Protein AF-A0A379TD01-F1 (afdb_monomer)

Foldseek 3Di:
DCVQQVKAFDDDDPQKTKIKGWQDPSQDDPVQWGDPVSVQVNVVVRVLVSVVVPDDDPDHDDDDDDDDDDPDIDRGDMDMDMD

Structure (mmCIF, N/CA/C/O backbone):
data_AF-A0A379TD01-F1
#
_entry.id   AF-A0A379TD01-F1
#
loop_
_atom_site.group_PDB
_atom_site.id
_atom_site.type_symbol
_atom_site.label_atom_id
_atom_site.label_alt_id
_atom_site.label_comp_id
_atom_site.label_asym_id
_atom_site.label_entity_id
_atom_site.label_seq_id
_atom_site.pdbx_PDB_ins_code
_atom_site.Cartn_x
_atom_site.Cartn_y
_atom_site.Cartn_z
_atom_site.occupancy
_atom_site.B_iso_or_equiv
_atom_site.auth_seq_id
_atom_site.auth_comp_id
_atom_site.auth_asym_id
_atom_site.auth_atom_id
_atom_site.pdbx_PDB_model_num
ATOM 1 N N . MET A 1 1 ? -2.670 10.613 -3.457 1.00 87.81 1 MET A N 1
ATOM 2 C CA . MET A 1 1 ? -1.756 9.499 -3.801 1.00 87.81 1 MET A CA 1
ATOM 3 C C . MET A 1 1 ? -2.508 8.294 -4.358 1.00 87.81 1 MET A C 1
ATOM 5 O O . MET A 1 1 ? -2.197 7.899 -5.469 1.00 87.81 1 MET A O 1
ATOM 9 N N . VAL A 1 2 ? -3.538 7.790 -3.663 1.00 97.00 2 VAL A N 1
ATOM 10 C CA . VAL A 1 2 ? -4.399 6.661 -4.091 1.00 97.00 2 VAL A CA 1
ATOM 11 C C . VAL A 1 2 ? -4.828 6.731 -5.564 1.00 97.00 2 VAL A C 1
ATOM 13 O O . VAL A 1 2 ? -4.444 5.868 -6.347 1.00 97.00 2 VAL A O 1
ATOM 16 N N . GLY A 1 3 ? -5.522 7.799 -5.977 1.00 98.00 3 GLY A N 1
ATOM 17 C CA . GLY A 1 3 ? -5.975 7.937 -7.369 1.00 98.00 3 GLY A CA 1
ATOM 18 C C . GLY A 1 3 ? -4.844 8.078 -8.397 1.00 98.00 3 GLY A C 1
ATOM 19 O O . GLY A 1 3 ? -4.979 7.616 -9.523 1.00 98.00 3 GLY A O 1
ATOM 20 N N . LEU A 1 4 ? -3.700 8.659 -8.012 1.00 98.50 4 LEU A N 1
ATOM 21 C CA . LEU A 1 4 ? -2.549 8.827 -8.909 1.00 98.50 4 LEU A CA 1
ATOM 22 C C . LEU A 1 4 ? -1.908 7.477 -9.265 1.00 98.50 4 LEU A C 1
ATOM 24 O O . LEU A 1 4 ? -1.487 7.273 -10.402 1.00 98.50 4 LEU A O 1
ATOM 28 N N . LEU A 1 5 ? -1.846 6.563 -8.295 1.00 98.62 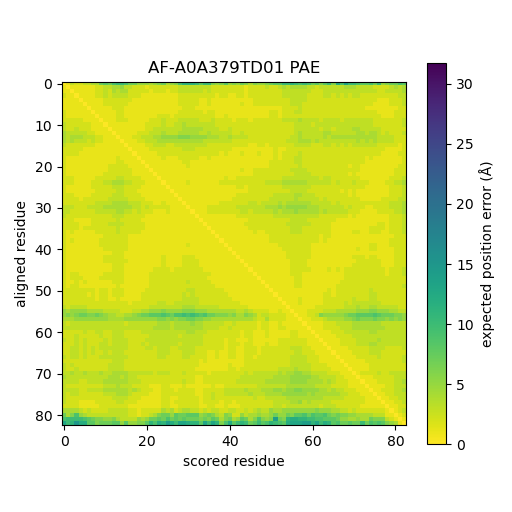5 LEU A N 1
ATOM 29 C CA . LEU A 1 5 ? -1.262 5.233 -8.466 1.00 98.62 5 LEU A CA 1
ATOM 30 C C . LEU A 1 5 ? -2.295 4.160 -8.828 1.00 98.62 5 LEU A C 1
ATOM 32 O O . LEU A 1 5 ? -1.929 2.994 -8.898 1.00 98.62 5 LEU A O 1
ATOM 36 N N . ASP A 1 6 ? -3.558 4.534 -9.069 1.00 98.62 6 ASP A N 1
ATOM 37 C CA . ASP A 1 6 ? -4.659 3.599 -9.351 1.00 98.62 6 ASP A CA 1
ATOM 38 C C . ASP A 1 6 ? -4.761 2.470 -8.305 1.00 98.62 6 ASP A C 1
ATOM 40 O O . ASP A 1 6 ? -4.935 1.289 -8.621 1.00 98.62 6 ASP A O 1
ATOM 44 N N . ILE A 1 7 ? -4.619 2.856 -7.032 1.00 98.81 7 ILE A N 1
ATOM 45 C CA . ILE A 1 7 ? -4.943 1.988 -5.898 1.00 98.81 7 ILE A CA 1
ATOM 46 C C . ILE A 1 7 ? -6.466 1.868 -5.822 1.00 98.81 7 ILE A C 1
ATOM 48 O O . ILE A 1 7 ? -7.170 2.881 -5.811 1.00 98.81 7 ILE A O 1
ATOM 52 N N . ARG A 1 8 ? -6.970 0.635 -5.757 1.00 98.62 8 ARG A N 1
ATOM 53 C CA . ARG A 1 8 ? -8.403 0.321 -5.737 1.00 98.62 8 ARG A CA 1
ATOM 54 C C . ARG A 1 8 ? -8.699 -0.596 -4.562 1.00 98.62 8 ARG A C 1
ATOM 56 O O . ARG A 1 8 ? -8.105 -1.664 -4.493 1.00 98.62 8 ARG A O 1
ATOM 63 N N . PHE A 1 9 ? -9.587 -0.179 -3.665 1.00 98.31 9 PHE A N 1
ATOM 64 C CA . PHE A 1 9 ? -10.164 -1.059 -2.646 1.00 98.31 9 PHE A CA 1
ATOM 65 C C . PHE A 1 9 ? -11.170 -1.976 -3.339 1.00 98.31 9 PHE A C 1
ATOM 67 O O . PHE A 1 9 ? -12.075 -1.478 -4.008 1.00 98.31 9 PHE A O 1
ATOM 74 N N . GLU A 1 10 ? -10.967 -3.286 -3.244 1.00 98.00 10 GLU A N 1
ATOM 75 C CA . GLU A 1 10 ? -11.734 -4.275 -4.017 1.00 98.00 10 GLU A CA 1
ATOM 76 C C . GLU A 1 10 ? -12.670 -5.099 -3.118 1.00 98.00 10 GLU A C 1
ATOM 78 O O . GLU A 1 10 ? -13.735 -5.509 -3.576 1.00 98.00 10 GLU A O 1
ATOM 83 N N . HIS A 1 11 ? -12.318 -5.315 -1.844 1.00 98.06 11 HIS A N 1
ATOM 84 C CA . HIS A 1 11 ? -13.106 -6.137 -0.924 1.00 98.06 11 HIS A CA 1
ATOM 85 C C . HIS A 1 11 ? -13.014 -5.636 0.528 1.00 98.06 11 HIS A C 1
ATOM 87 O O . HIS A 1 11 ? -11.955 -5.192 0.974 1.00 98.06 11 HIS A O 1
ATOM 93 N N . ILE A 1 12 ? -14.145 -5.702 1.240 1.00 97.81 12 ILE A N 1
ATOM 94 C CA . ILE A 1 12 ? -14.268 -5.453 2.681 1.00 97.81 12 ILE A CA 1
ATOM 95 C C . ILE A 1 12 ? -14.925 -6.698 3.279 1.00 97.81 12 ILE A C 1
ATOM 97 O O . ILE A 1 12 ? -16.084 -6.979 2.966 1.00 97.81 12 ILE A O 1
ATOM 101 N N . GLY A 1 13 ? -14.174 -7.439 4.089 1.00 96.75 13 GLY A N 1
ATOM 102 C CA . GLY A 1 13 ? -14.672 -8.569 4.866 1.00 96.75 13 GLY A CA 1
ATOM 103 C C . GLY A 1 13 ? -15.109 -8.154 6.271 1.00 96.75 13 GLY A C 1
ATOM 104 O O . GLY A 1 13 ? -15.088 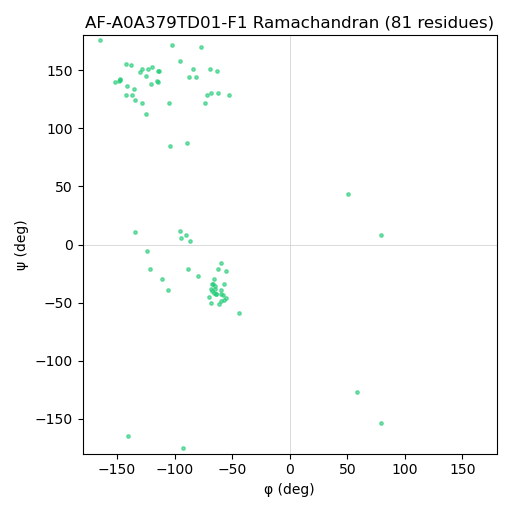-6.973 6.620 1.00 96.75 13 GLY A O 1
ATOM 105 N N . ASP A 1 14 ? -15.477 -9.139 7.090 1.00 96.62 14 ASP A N 1
ATOM 106 C CA . ASP A 1 14 ? -15.830 -8.908 8.498 1.00 96.62 14 ASP A CA 1
ATOM 107 C C . ASP A 1 14 ? -14.622 -8.411 9.315 1.00 96.62 14 ASP A C 1
ATOM 109 O O . ASP A 1 14 ? -14.767 -7.575 10.206 1.00 96.62 14 ASP A O 1
ATOM 113 N N . ASP A 1 15 ? -13.428 -8.910 8.993 1.00 96.50 15 ASP A N 1
ATOM 114 C CA . ASP A 1 15 ? -12.161 -8.605 9.657 1.00 96.50 15 ASP A CA 1
ATOM 115 C C . ASP A 1 15 ? -11.014 -8.308 8.676 1.00 96.50 15 ASP A C 1
ATOM 117 O O . ASP A 1 15 ? -9.868 -8.195 9.106 1.00 96.50 15 ASP A O 1
ATOM 121 N N . THR A 1 16 ? -11.313 -8.144 7.379 1.00 97.44 16 THR A N 1
ATOM 122 C CA . THR A 1 16 ? -10.303 -7.897 6.340 1.00 97.44 16 THR A CA 1
ATOM 123 C C . THR A 1 16 ? -10.604 -6.688 5.460 1.00 97.44 16 THR A C 1
ATOM 125 O O . THR A 1 16 ? -11.759 -6.344 5.189 1.00 97.44 16 THR A O 1
ATOM 128 N N . LEU A 1 17 ? -9.546 -6.055 4.949 1.00 98.31 17 LEU A N 1
ATOM 129 C CA . LEU A 1 17 ? -9.639 -5.019 3.918 1.00 98.31 17 LEU A CA 1
ATOM 130 C C . LEU A 1 17 ? -8.604 -5.255 2.819 1.00 98.31 17 LEU A C 1
ATOM 132 O O . L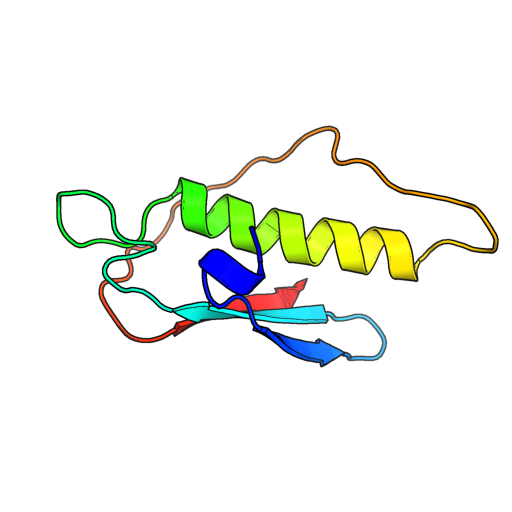EU A 1 17 ? -7.402 -5.296 3.082 1.00 98.31 17 LEU A O 1
ATOM 136 N N . GLU A 1 18 ? -9.062 -5.342 1.571 1.00 98.44 18 GLU A N 1
ATOM 137 C CA . GLU A 1 18 ? -8.211 -5.679 0.429 1.00 98.44 18 GLU A CA 1
ATOM 138 C C . GLU A 1 18 ? -8.198 -4.576 -0.631 1.00 98.44 18 GLU A C 1
ATOM 140 O O . GLU A 1 18 ? -9.229 -4.001 -1.003 1.00 98.44 18 GLU A O 1
ATOM 145 N N . ALA A 1 19 ? -7.009 -4.307 -1.171 1.00 9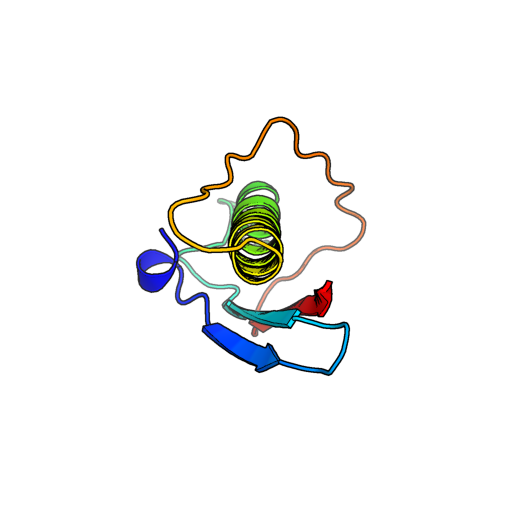8.62 19 ALA A N 1
ATOM 146 C CA . ALA A 1 19 ? -6.833 -3.389 -2.285 1.00 98.62 19 ALA A CA 1
ATOM 147 C C . ALA A 1 19 ? -5.758 -3.856 -3.272 1.00 98.62 19 ALA A C 1
ATOM 149 O O . ALA A 1 19 ? -4.806 -4.567 -2.934 1.00 98.62 19 ALA A O 1
ATOM 150 N N . THR A 1 20 ? -5.883 -3.387 -4.512 1.00 98.75 20 THR A N 1
ATOM 151 C CA . THR A 1 20 ? -4.945 -3.674 -5.597 1.00 98.75 20 THR A CA 1
ATOM 152 C C . THR A 1 20 ? -4.298 -2.412 -6.157 1.00 98.75 20 THR A C 1
ATOM 154 O O . THR A 1 20 ? -4.897 -1.338 -6.156 1.00 98.75 20 THR A O 1
ATOM 157 N N . MET A 1 21 ? -3.088 -2.545 -6.703 1.00 98.75 21 MET A N 1
ATOM 158 C CA . MET A 1 21 ? -2.359 -1.469 -7.387 1.00 98.75 21 MET A CA 1
ATOM 159 C C . MET A 1 21 ? -1.623 -2.019 -8.620 1.00 98.75 21 MET A C 1
ATOM 161 O O . MET A 1 21 ? -0.993 -3.075 -8.527 1.00 98.75 21 MET A O 1
ATOM 165 N N . PRO A 1 22 ? -1.654 -1.346 -9.781 1.00 98.75 22 PRO A N 1
ATOM 166 C CA . PRO A 1 22 ? -0.964 -1.809 -10.980 1.00 98.75 22 PRO A CA 1
ATOM 167 C C . PRO A 1 22 ? 0.562 -1.722 -10.855 1.00 98.75 22 PRO A C 1
ATOM 169 O O . PRO A 1 22 ? 1.105 -0.851 -10.177 1.00 98.75 22 PRO A O 1
ATOM 172 N N . VAL A 1 23 ? 1.260 -2.610 -11.567 1.00 98.75 23 VAL A N 1
ATOM 173 C CA . VAL A 1 23 ? 2.718 -2.596 -11.752 1.00 98.75 23 VAL A CA 1
ATOM 174 C C . VAL A 1 23 ? 3.043 -2.087 -13.156 1.00 98.75 23 VAL A C 1
ATOM 176 O O . VAL A 1 23 ? 3.240 -2.865 -14.093 1.00 98.75 23 VAL A O 1
ATOM 179 N N . ASP A 1 24 ? 3.106 -0.766 -13.306 1.00 98.56 24 ASP A N 1
ATOM 180 C CA . ASP A 1 24 ? 3.347 -0.081 -14.579 1.00 98.56 24 ASP A CA 1
ATOM 181 C C . ASP A 1 24 ? 4.280 1.132 -14.416 1.00 98.56 24 ASP A C 1
ATOM 183 O O . ASP A 1 24 ? 4.985 1.252 -13.417 1.00 98.56 24 ASP A O 1
ATOM 187 N N . HIS A 1 25 ? 4.339 2.013 -15.417 1.00 98.19 25 HIS A N 1
ATOM 188 C CA . HIS A 1 25 ? 5.214 3.188 -15.419 1.00 98.19 25 HIS A CA 1
ATOM 189 C C . HIS A 1 25 ? 5.045 4.113 -14.197 1.00 98.19 25 HIS A C 1
ATOM 191 O O . HIS A 1 25 ? 5.976 4.841 -13.870 1.00 98.19 25 HIS A O 1
ATOM 197 N N . ARG A 1 26 ? 3.898 4.076 -13.509 1.00 98.44 26 ARG A N 1
ATOM 198 C CA . ARG A 1 26 ? 3.609 4.891 -12.317 1.00 98.44 26 ARG A CA 1
ATOM 199 C C . ARG A 1 26 ? 4.227 4.323 -11.043 1.00 98.44 26 ARG A C 1
ATOM 201 O O . ARG A 1 26 ? 4.470 5.063 -10.096 1.00 98.44 26 ARG A O 1
ATOM 208 N N . THR A 1 27 ? 4.440 3.009 -10.996 1.00 98.75 27 THR A N 1
ATOM 209 C CA . THR A 1 27 ? 4.807 2.274 -9.772 1.00 98.75 27 THR A CA 1
ATOM 210 C C . THR A 1 27 ? 6.103 1.485 -9.911 1.00 98.75 27 THR A C 1
ATOM 212 O O . THR A 1 27 ? 6.587 0.919 -8.930 1.00 98.75 27 THR A O 1
ATOM 215 N N . LYS A 1 28 ? 6.697 1.441 -11.106 1.00 98.75 28 LYS A N 1
ATOM 216 C CA . LYS A 1 28 ? 7.995 0.810 -11.344 1.00 98.75 28 LYS A CA 1
ATOM 217 C C . LYS A 1 28 ? 9.156 1.720 -10.956 1.00 98.75 28 LYS A C 1
ATOM 219 O O . LYS A 1 28 ? 9.129 2.925 -11.176 1.00 98.75 28 LYS A O 1
ATOM 224 N N . GLN A 1 29 ? 10.211 1.111 -10.427 1.00 98.62 29 GLN A N 1
ATOM 225 C CA . GLN A 1 29 ? 11.526 1.741 -10.344 1.00 98.62 29 GLN A CA 1
ATOM 226 C C . GLN A 1 29 ? 12.236 1.724 -11.723 1.00 98.62 29 GLN A C 1
ATOM 228 O O . GLN A 1 29 ? 11.761 1.055 -12.649 1.00 98.62 29 GLN A O 1
ATOM 233 N N . PRO A 1 30 ? 13.367 2.444 -11.897 1.00 98.50 30 PRO A N 1
ATOM 234 C CA . PRO A 1 30 ? 14.039 2.589 -13.198 1.00 98.50 30 PRO A CA 1
ATOM 235 C C . PRO A 1 30 ? 14.510 1.290 -13.876 1.00 98.50 30 PRO A C 1
ATOM 237 O O . PRO A 1 30 ? 14.781 1.283 -15.071 1.00 98.50 30 PRO A O 1
ATOM 240 N N . PHE A 1 31 ? 14.591 0.183 -13.140 1.00 98.06 31 PHE A N 1
ATOM 241 C CA . 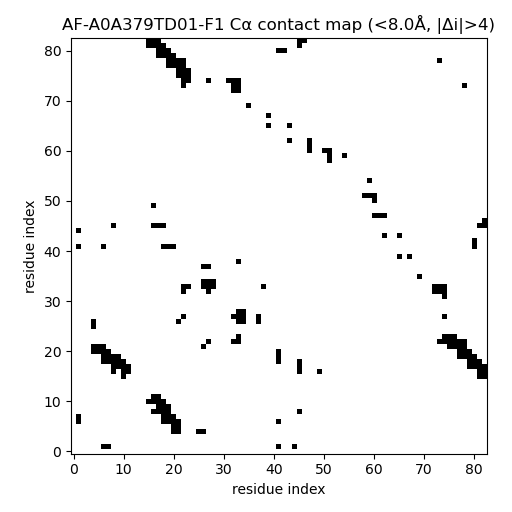PHE A 1 31 ? 14.961 -1.145 -13.638 1.00 98.06 31 PHE A CA 1
ATOM 242 C C . PHE A 1 31 ? 13.740 -2.020 -13.988 1.00 98.06 31 PHE A C 1
ATOM 244 O O . PHE A 1 31 ? 13.869 -3.227 -14.194 1.00 98.06 31 PHE A O 1
ATOM 251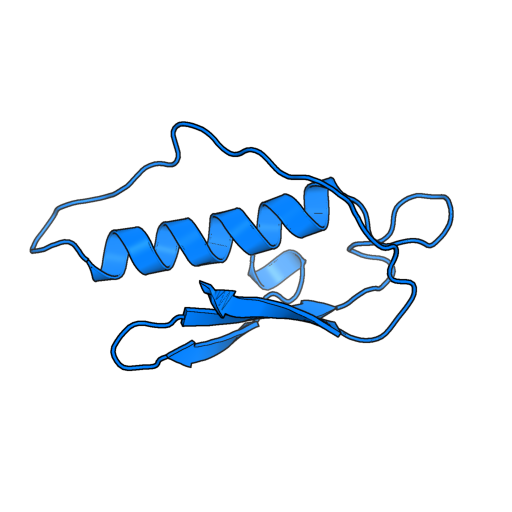 N N . GLY A 1 32 ? 12.539 -1.436 -14.040 1.00 98.00 32 GLY A N 1
ATOM 252 C CA . GLY A 1 32 ? 11.322 -2.092 -14.518 1.00 98.00 32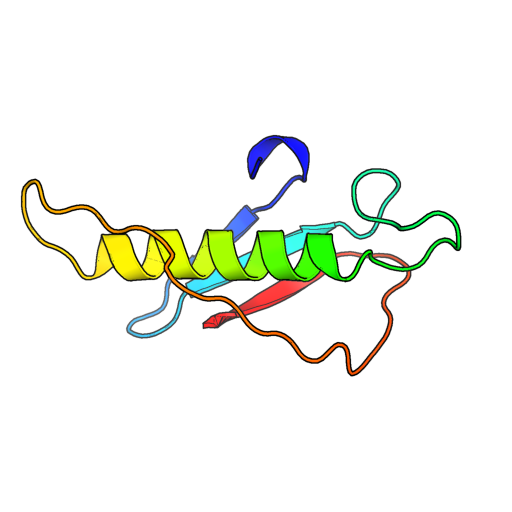 GLY A CA 1
ATOM 253 C C . GLY A 1 32 ? 10.632 -3.029 -13.519 1.00 98.00 32 GLY A C 1
ATOM 254 O O . GLY A 1 32 ? 9.683 -3.720 -13.904 1.00 98.00 32 GLY A O 1
ATOM 255 N N . LEU A 1 33 ? 11.069 -3.058 -12.257 1.00 98.62 33 LEU A N 1
ATOM 256 C CA . LEU A 1 33 ? 10.408 -3.795 -11.172 1.00 98.62 33 LEU A CA 1
ATOM 257 C C . LEU A 1 33 ? 9.476 -2.870 -10.391 1.00 98.62 33 LEU A C 1
ATOM 259 O O . LEU A 1 33 ? 9.693 -1.665 -10.371 1.00 98.62 33 LEU A O 1
ATOM 263 N N . LEU A 1 34 ? 8.481 -3.420 -9.696 1.00 98.69 34 LEU A N 1
ATOM 264 C CA . LEU A 1 34 ? 7.696 -2.669 -8.715 1.00 98.69 34 LEU A CA 1
ATOM 265 C C . LEU A 1 34 ? 8.621 -1.977 -7.700 1.00 98.69 34 LEU A C 1
ATOM 267 O O . LEU A 1 34 ? 9.489 -2.614 -7.101 1.00 98.69 34 LEU A O 1
ATOM 271 N N . HIS A 1 35 ? 8.429 -0.676 -7.503 1.00 98.69 35 HIS A N 1
ATOM 272 C CA . HIS A 1 35 ? 9.163 0.105 -6.519 1.00 98.69 35 HIS A CA 1
ATOM 273 C C . HIS A 1 35 ? 8.752 -0.328 -5.103 1.00 98.69 35 HIS A C 1
ATOM 275 O O . HIS A 1 35 ? 7.563 -0.364 -4.781 1.00 98.69 35 HIS A O 1
ATOM 281 N N . GLY A 1 36 ? 9.722 -0.611 -4.225 1.00 98.38 36 GLY A N 1
ATOM 282 C CA . GLY A 1 36 ? 9.451 -1.014 -2.836 1.00 98.38 36 GLY A CA 1
ATOM 283 C C . GLY A 1 36 ? 8.574 0.003 -2.098 1.00 98.38 36 GLY A C 1
ATOM 284 O O . GLY A 1 36 ? 7.535 -0.351 -1.550 1.00 98.38 36 GLY A O 1
ATOM 285 N N . GLY A 1 37 ? 8.905 1.291 -2.229 1.00 98.50 37 GLY A N 1
ATOM 286 C CA . GLY A 1 37 ? 8.075 2.397 -1.735 1.00 98.50 37 GLY A CA 1
ATOM 287 C C . GLY A 1 37 ? 6.639 2.430 -2.281 1.00 98.50 37 GLY A C 1
ATOM 288 O O . GLY A 1 37 ? 5.735 2.752 -1.526 1.00 98.50 37 GLY A O 1
ATOM 289 N N . ALA A 1 38 ? 6.377 2.021 -3.530 1.00 98.50 38 ALA A N 1
ATOM 290 C CA . ALA A 1 38 ? 4.999 1.930 -4.028 1.00 98.50 38 ALA A CA 1
ATOM 291 C C . ALA A 1 38 ? 4.214 0.820 -3.303 1.00 98.50 38 ALA A C 1
ATOM 293 O O . ALA A 1 38 ? 3.027 0.978 -3.029 1.00 98.50 38 ALA A O 1
ATOM 294 N N . SER A 1 39 ? 4.884 -0.275 -2.922 1.00 98.44 39 SER A N 1
ATOM 295 C CA . SER A 1 39 ? 4.270 -1.304 -2.068 1.00 98.44 39 SER A CA 1
ATOM 296 C C . SER A 1 39 ? 3.942 -0.768 -0.673 1.00 98.44 39 SER A C 1
ATOM 298 O O . SER A 1 39 ? 2.895 -1.112 -0.135 1.00 98.44 39 SER A O 1
ATOM 300 N N . VAL A 1 40 ? 4.810 0.077 -0.105 1.00 98.56 40 VAL A N 1
ATOM 301 C CA . VAL A 1 40 ? 4.568 0.733 1.193 1.00 98.56 40 VAL A CA 1
ATOM 302 C C . VAL A 1 40 ? 3.414 1.730 1.092 1.00 98.56 40 VAL A C 1
ATOM 304 O O . VAL A 1 40 ? 2.556 1.741 1.961 1.00 98.56 40 VAL A O 1
ATOM 307 N N . VAL A 1 41 ? 3.317 2.496 0.001 1.00 98.56 41 VAL A N 1
ATOM 308 C CA . VAL A 1 41 ? 2.176 3.395 -0.248 1.00 98.56 41 VAL A CA 1
ATOM 309 C C . VAL A 1 41 ? 0.858 2.622 -0.311 1.00 98.56 41 VAL A C 1
ATOM 311 O O . VAL A 1 41 ? -0.129 3.078 0.263 1.00 98.56 41 VAL A O 1
ATOM 314 N N . LEU A 1 42 ? 0.826 1.462 -0.978 1.00 98.50 42 LEU A N 1
ATOM 315 C CA . LEU A 1 42 ? -0.352 0.590 -0.980 1.00 98.50 42 LEU A CA 1
ATOM 316 C C . LEU A 1 42 ? -0.692 0.115 0.441 1.00 98.50 42 LEU A C 1
ATOM 318 O O . LEU A 1 42 ? -1.829 0.287 0.867 1.00 98.50 42 LEU A O 1
ATOM 322 N N . ALA A 1 43 ? 0.284 -0.425 1.176 1.00 98.25 43 ALA A N 1
ATOM 323 C CA . ALA A 1 43 ? 0.074 -0.926 2.535 1.00 98.25 43 ALA A CA 1
ATOM 324 C C . ALA A 1 43 ? -0.437 0.166 3.491 1.00 98.25 43 ALA A C 1
ATOM 326 O O . ALA A 1 43 ? -1.454 -0.027 4.149 1.00 98.25 43 ALA A O 1
ATOM 327 N N . GLU A 1 44 ? 0.202 1.335 3.503 1.00 98.50 44 GLU A N 1
ATOM 328 C CA . GLU A 1 44 ? -0.170 2.458 4.369 1.00 98.50 44 GLU A CA 1
ATOM 329 C C . GLU A 1 44 ? -1.542 3.042 4.004 1.00 98.50 44 GLU A C 1
ATOM 331 O O . GLU A 1 44 ? -2.302 3.451 4.882 1.00 98.50 44 GLU A O 1
ATOM 336 N N . SER A 1 45 ? -1.897 3.044 2.710 1.00 98.38 45 SER A N 1
ATOM 337 C CA . SER A 1 45 ? -3.228 3.472 2.259 1.00 98.38 45 SER A CA 1
ATOM 338 C C . SER A 1 45 ? -4.322 2.546 2.791 1.00 98.38 45 SER A C 1
ATOM 340 O O . SER A 1 45 ? -5.357 3.034 3.239 1.00 98.38 45 SER A O 1
ATOM 342 N N . ILE A 1 46 ? -4.093 1.228 2.766 1.00 98.19 46 ILE A N 1
ATOM 343 C CA . ILE A 1 46 ? -5.038 0.244 3.312 1.00 98.19 46 ILE A CA 1
ATOM 344 C C . ILE A 1 46 ? -5.092 0.367 4.835 1.00 98.19 46 ILE A C 1
ATOM 346 O O . ILE A 1 46 ? -6.176 0.532 5.387 1.00 98.19 46 ILE A O 1
ATOM 350 N N . GLY A 1 47 ? -3.936 0.365 5.504 1.00 98.00 47 GLY A N 1
ATOM 351 C CA . GLY A 1 47 ? -3.840 0.434 6.963 1.00 98.00 47 GLY A CA 1
ATOM 352 C C . GLY A 1 47 ? -4.464 1.698 7.551 1.00 98.00 47 GLY A C 1
ATOM 353 O O . GLY A 1 47 ? -5.175 1.622 8.549 1.00 98.00 47 GLY A O 1
ATOM 354 N N . SER A 1 48 ? -4.290 2.853 6.901 1.00 98.00 48 SER A N 1
ATOM 355 C CA . SER A 1 48 ? -4.917 4.107 7.339 1.00 98.00 48 SER A CA 1
ATOM 356 C C . SER A 1 48 ? -6.443 4.068 7.227 1.00 98.00 48 SER A C 1
ATOM 358 O O . SER A 1 48 ? -7.136 4.537 8.129 1.00 98.00 48 SER A O 1
ATOM 360 N N . VAL A 1 49 ? -6.982 3.509 6.137 1.00 97.88 49 VAL A N 1
ATOM 361 C CA . VAL A 1 49 ? -8.438 3.379 5.958 1.00 97.88 49 VAL A CA 1
ATOM 362 C C . VAL A 1 49 ? -9.009 2.350 6.929 1.00 97.88 49 VAL A C 1
ATOM 364 O O . VAL A 1 49 ? -9.992 2.653 7.595 1.00 97.88 49 VAL A O 1
A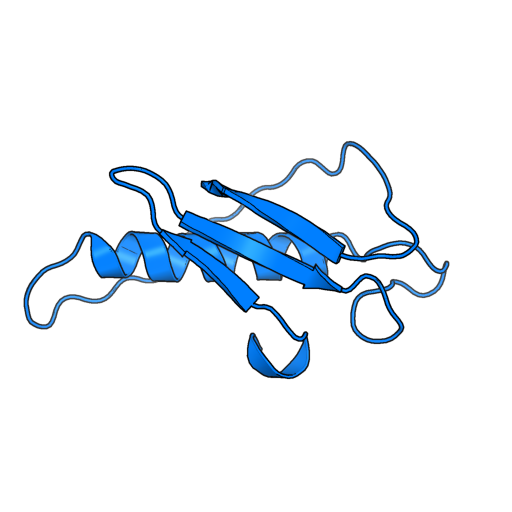TOM 367 N N . ALA A 1 50 ? -8.369 1.189 7.082 1.00 98.06 50 ALA A N 1
ATOM 368 C CA . ALA A 1 50 ? -8.760 0.183 8.069 1.00 98.06 50 ALA A CA 1
ATOM 369 C C . ALA A 1 50 ? -8.751 0.763 9.493 1.00 98.06 50 ALA A C 1
ATOM 371 O O . ALA A 1 50 ? -9.738 0.656 10.215 1.00 98.06 50 ALA A O 1
ATOM 372 N N . GLY A 1 51 ? -7.681 1.472 9.869 1.00 97.94 51 GLY A N 1
ATOM 373 C CA . GLY A 1 51 ? -7.581 2.149 11.159 1.00 97.94 51 GLY A CA 1
ATOM 374 C C . GLY A 1 51 ? -8.711 3.151 11.382 1.00 97.94 51 GLY A C 1
ATOM 375 O O . GLY A 1 51 ? -9.300 3.161 12.456 1.00 97.94 51 GLY A O 1
ATOM 376 N N . TYR A 1 52 ? -9.056 3.950 10.367 1.00 98.12 52 TYR A N 1
ATOM 377 C CA . TYR A 1 52 ? -10.179 4.887 10.437 1.00 98.12 52 TYR A CA 1
ATOM 378 C C . TYR A 1 52 ? -11.533 4.179 10.603 1.00 98.12 52 TYR A C 1
ATOM 380 O O . TYR A 1 52 ? -12.335 4.607 11.432 1.00 98.12 52 TYR A O 1
ATOM 388 N N . LEU A 1 53 ? -11.777 3.086 9.871 1.00 97.69 53 LEU A N 1
ATOM 389 C CA . LEU A 1 53 ? -13.014 2.297 9.965 1.00 97.69 53 LEU A CA 1
ATOM 390 C C . LEU A 1 53 ? -13.221 1.670 11.355 1.00 97.69 53 LEU A C 1
ATOM 392 O O . LEU A 1 53 ? -14.354 1.389 11.735 1.00 97.69 53 LEU A O 1
ATOM 396 N N . CYS A 1 54 ? -12.149 1.520 12.135 1.00 97.69 54 CYS A N 1
ATOM 397 C CA . CYS A 1 54 ? -12.189 1.065 13.525 1.00 97.69 54 CYS A CA 1
ATOM 398 C C . CYS A 1 54 ? -12.409 2.195 14.554 1.00 97.69 54 CYS A C 1
ATOM 400 O O . CYS A 1 54 ? -12.375 1.937 15.758 1.00 97.69 54 CYS A O 1
ATOM 402 N N . THR A 1 55 ? -12.604 3.444 14.120 1.00 98.12 55 THR A N 1
ATOM 403 C CA . THR A 1 55 ? -12.843 4.597 15.009 1.00 98.12 55 THR A CA 1
ATOM 404 C C . THR A 1 55 ? -14.314 5.016 15.066 1.00 98.12 55 THR A C 1
ATOM 406 O O . THR A 1 55 ? -15.153 4.508 14.325 1.00 98.12 55 THR A O 1
ATOM 409 N N . GLN A 1 56 ? -14.652 5.939 15.974 1.00 97.56 56 GLN A N 1
ATOM 410 C CA . GLN A 1 56 ? -16.017 6.440 16.164 1.00 97.56 56 GLN A CA 1
ATOM 411 C C . GLN A 1 56 ? -16.079 7.973 16.176 1.00 97.56 56 GLN A C 1
ATOM 413 O O . GLN A 1 56 ? -15.170 8.653 16.656 1.00 97.56 56 GLN A O 1
ATOM 418 N N . GLY A 1 57 ? -17.203 8.526 15.707 1.00 96.94 57 GLY A N 1
ATOM 419 C CA . GLY A 1 57 ? -17.463 9.968 15.724 1.00 96.94 57 GLY A CA 1
ATOM 420 C C . GLY A 1 57 ? -16.408 10.765 14.952 1.00 96.94 57 GLY A C 1
ATOM 421 O O . GLY A 1 57 ? -16.116 10.468 13.799 1.00 96.94 57 GLY A O 1
ATOM 422 N N . GLU A 1 58 ? -15.827 11.769 15.609 1.00 97.38 58 GLU A N 1
ATOM 423 C CA . GLU A 1 58 ? -14.858 12.704 15.014 1.00 97.38 58 GLU A CA 1
ATOM 424 C C . GLU A 1 58 ? -13.393 12.242 15.138 1.00 97.38 58 GLU A C 1
ATOM 426 O O . GLU A 1 58 ? -12.463 13.010 14.868 1.00 97.38 58 GLU A O 1
ATOM 431 N N . GLN A 1 59 ? -13.163 11.007 15.594 1.00 98.44 59 GLN A N 1
ATOM 432 C CA . GLN A 1 59 ? -11.819 10.452 15.722 1.00 98.44 59 GLN A CA 1
ATOM 433 C C . GLN A 1 59 ? -11.127 10.333 14.357 1.00 98.44 59 GLN A C 1
ATOM 435 O O . GLN A 1 59 ? -11.750 10.138 13.313 1.00 98.44 59 GLN A O 1
ATOM 440 N N . LYS A 1 60 ? -9.798 10.465 14.373 1.00 97.75 60 LYS A N 1
ATOM 441 C CA . LYS A 1 60 ? -8.936 10.336 13.195 1.00 97.75 60 LYS A CA 1
ATOM 442 C C . LYS A 1 60 ? -7.695 9.540 13.553 1.00 97.75 60 LYS A C 1
ATOM 444 O O . LYS A 1 60 ? -7.258 9.549 14.703 1.00 97.75 60 LYS A O 1
ATOM 449 N N . VAL A 1 61 ? -7.112 8.904 12.546 1.00 98.19 61 VAL A N 1
ATOM 450 C CA . VAL A 1 61 ? -5.867 8.146 12.666 1.00 98.19 61 VAL A CA 1
ATOM 451 C C . VAL A 1 61 ? -4.764 8.810 11.854 1.00 98.19 61 VAL A C 1
ATOM 453 O O . VAL A 1 61 ? -5.024 9.450 10.834 1.00 98.19 61 VAL A O 1
ATOM 456 N N . VAL A 1 62 ? -3.530 8.658 12.322 1.00 98.19 62 VAL A N 1
ATOM 457 C CA . VAL A 1 62 ? -2.319 9.055 11.602 1.00 98.19 62 VAL A CA 1
ATOM 458 C C . VAL A 1 62 ? -1.305 7.924 11.716 1.00 98.19 62 VAL A C 1
ATOM 460 O O . VAL A 1 62 ? -1.109 7.381 12.803 1.00 98.19 62 VAL A O 1
ATOM 463 N N . GLY A 1 63 ? -0.680 7.562 10.597 1.00 97.75 63 GLY A N 1
ATOM 464 C CA . GLY A 1 63 ? 0.417 6.600 10.585 1.00 97.75 63 GLY A CA 1
ATOM 465 C C . GLY A 1 63 ? 1.599 7.128 11.391 1.00 97.75 63 GLY A C 1
ATOM 466 O O . GLY A 1 63 ? 2.007 8.279 11.221 1.00 97.75 63 GLY A O 1
ATOM 467 N N . LEU A 1 64 ? 2.128 6.301 12.292 1.00 98.38 64 LEU A N 1
ATOM 468 C CA . LEU A 1 64 ? 3.286 6.648 13.124 1.00 98.38 64 LEU A CA 1
ATOM 469 C C . LEU A 1 64 ? 4.557 5.938 12.660 1.00 98.38 64 LEU A C 1
ATOM 471 O O . LEU A 1 64 ? 5.634 6.529 12.669 1.00 98.38 64 LEU A O 1
ATOM 475 N N . GLU A 1 65 ? 4.432 4.675 12.261 1.00 98.25 65 GLU A N 1
ATOM 476 C CA . GLU A 1 65 ? 5.535 3.826 11.829 1.00 98.25 65 GLU A CA 1
ATOM 477 C C . GLU A 1 65 ? 5.031 2.867 10.755 1.00 98.25 65 GLU A C 1
ATOM 479 O O . GLU A 1 65 ? 3.897 2.392 10.827 1.00 98.25 65 GLU A O 1
ATOM 484 N N . VAL A 1 66 ? 5.882 2.602 9.766 1.00 97.50 66 VAL A N 1
ATOM 485 C CA . VAL A 1 66 ? 5.652 1.563 8.770 1.00 97.50 66 VAL A CA 1
ATOM 486 C C . VAL A 1 66 ? 6.974 0.880 8.447 1.00 97.50 66 VAL A C 1
ATOM 488 O O . VAL A 1 66 ? 7.956 1.526 8.075 1.00 97.50 66 VAL A O 1
ATOM 491 N N . ASN A 1 67 ? 6.977 -0.446 8.526 1.00 98.12 67 ASN A N 1
ATOM 492 C CA . ASN A 1 67 ? 8.099 -1.288 8.139 1.00 98.12 67 ASN A CA 1
ATOM 493 C C . ASN A 1 67 ? 7.661 -2.310 7.083 1.00 98.12 67 ASN A C 1
ATOM 495 O O . ASN A 1 67 ? 6.495 -2.695 6.998 1.00 98.12 67 ASN A O 1
ATOM 499 N N . ALA A 1 68 ? 8.594 -2.717 6.220 1.00 98.00 68 ALA A N 1
ATOM 500 C CA . ALA A 1 68 ? 8.307 -3.664 5.150 1.00 98.00 68 ALA A CA 1
ATOM 501 C C . ALA A 1 68 ? 9.536 -4.489 4.761 1.00 98.00 68 ALA A C 1
ATOM 503 O O . ALA A 1 68 ? 10.634 -3.961 4.584 1.00 98.00 68 ALA A O 1
ATOM 504 N N . ASN A 1 69 ? 9.317 -5.780 4.505 1.00 98.19 69 ASN A N 1
ATOM 505 C CA . ASN A 1 69 ? 10.300 -6.672 3.897 1.00 98.19 69 ASN A CA 1
ATOM 506 C C . ASN A 1 69 ? 9.928 -6.946 2.434 1.00 98.19 69 ASN A C 1
ATOM 508 O O . ASN A 1 69 ? 8.860 -7.477 2.121 1.00 98.19 69 ASN A O 1
ATOM 512 N N . HIS A 1 70 ? 10.828 -6.624 1.507 1.00 97.75 70 HIS A N 1
ATOM 513 C CA . HIS A 1 70 ? 10.625 -6.867 0.078 1.00 97.75 70 HIS A CA 1
ATOM 514 C C . HIS A 1 70 ? 11.136 -8.259 -0.320 1.00 97.75 70 HIS A C 1
ATOM 516 O O . HIS A 1 70 ? 12.283 -8.422 -0.722 1.00 97.75 70 HIS A O 1
ATOM 522 N N . VAL A 1 71 ? 10.273 -9.272 -0.199 1.00 97.38 71 VAL A N 1
ATOM 523 C CA . VAL A 1 71 ? 10.654 -10.693 -0.356 1.00 97.38 71 VAL A CA 1
ATOM 524 C C . VAL A 1 71 ? 10.578 -11.235 -1.788 1.00 97.38 71 VAL A C 1
ATOM 526 O O . VAL A 1 71 ? 11.209 -12.240 -2.104 1.00 97.38 71 VAL A O 1
ATOM 529 N N . ARG A 1 72 ? 9.807 -10.596 -2.678 1.00 96.94 72 ARG A N 1
ATOM 530 C CA . ARG A 1 72 ? 9.644 -11.018 -4.078 1.00 96.94 72 ARG A CA 1
ATOM 531 C C . ARG A 1 72 ? 9.415 -9.812 -4.984 1.00 96.94 72 ARG A C 1
ATOM 533 O O . ARG A 1 72 ? 8.694 -8.889 -4.618 1.00 96.94 72 ARG A O 1
ATOM 540 N N . SER A 1 73 ? 10.008 -9.838 -6.178 1.00 97.50 73 SER A N 1
ATOM 541 C CA . SER A 1 73 ? 9.809 -8.796 -7.193 1.00 97.50 73 SER A CA 1
ATOM 542 C C . SER A 1 73 ? 8.547 -9.029 -8.032 1.00 97.50 73 SER A C 1
ATOM 544 O O . SER A 1 73 ? 8.145 -10.168 -8.275 1.00 97.50 73 SER A O 1
ATOM 546 N N . ALA A 1 74 ? 7.950 -7.937 -8.515 1.00 98.06 74 ALA A N 1
ATOM 547 C CA . ALA A 1 74 ? 6.845 -7.942 -9.472 1.00 98.06 74 ALA A CA 1
ATOM 548 C C . ALA A 1 74 ? 7.206 -7.084 -10.693 1.00 98.06 74 ALA A C 1
ATOM 550 O O . ALA A 1 74 ? 7.906 -6.080 -10.562 1.00 98.06 74 ALA A O 1
ATOM 551 N N . ARG A 1 75 ? 6.750 -7.490 -11.885 1.00 97.88 75 ARG A N 1
ATOM 552 C CA . ARG A 1 75 ? 7.109 -6.850 -13.169 1.00 97.88 75 ARG A CA 1
ATOM 553 C C . ARG A 1 75 ? 5.916 -6.329 -13.969 1.00 97.88 75 ARG A C 1
ATOM 555 O O . ARG A 1 75 ? 6.114 -5.501 -14.851 1.00 97.88 75 ARG A O 1
ATOM 562 N N . GLN A 1 76 ? 4.713 -6.832 -13.719 1.00 97.88 76 GLN A N 1
ATOM 563 C CA . GLN A 1 76 ? 3.498 -6.503 -14.468 1.00 97.88 76 GLN A CA 1
ATOM 564 C C . GLN A 1 76 ? 2.256 -6.950 -13.688 1.00 97.88 76 GLN A C 1
ATOM 566 O O . GLN A 1 76 ? 2.390 -7.607 -12.655 1.00 97.88 76 GLN A O 1
ATOM 571 N N . GLY A 1 77 ? 1.070 -6.643 -14.216 1.00 98.19 77 GLY A N 1
ATOM 572 C CA . GLY A 1 77 ? -0.209 -6.991 -13.599 1.00 98.19 77 GLY A CA 1
ATOM 573 C C . GLY A 1 77 ? -0.577 -6.030 -12.473 1.00 98.19 77 GLY A C 1
ATOM 574 O O . GLY A 1 77 ? -0.151 -4.874 -12.476 1.00 98.19 77 GLY A O 1
ATOM 575 N N . ARG A 1 78 ? -1.367 -6.510 -11.514 1.00 98.50 78 ARG A N 1
ATOM 576 C CA . ARG A 1 78 ? -1.688 -5.790 -10.279 1.00 98.50 78 ARG A CA 1
ATOM 577 C C . ARG A 1 78 ? -1.097 -6.556 -9.103 1.00 98.50 78 ARG A C 1
ATOM 579 O O . ARG A 1 78 ? -1.107 -7.784 -9.105 1.00 98.50 78 ARG A O 1
ATOM 586 N N . VAL A 1 79 ? -0.551 -5.836 -8.133 1.00 97.94 79 VAL A N 1
ATOM 587 C CA . VAL A 1 79 ? -0.281 -6.400 -6.811 1.00 97.94 79 VAL A CA 1
ATOM 588 C C . VAL A 1 79 ? -1.511 -6.241 -5.942 1.00 97.94 79 VAL A C 1
ATOM 590 O O . VAL A 1 79 ? -2.209 -5.234 -6.041 1.00 97.94 79 VAL A O 1
ATOM 593 N N . GLU A 1 80 ? -1.739 -7.232 -5.096 1.00 95.44 80 GLU A N 1
ATOM 594 C CA . GLU A 1 80 ? -2.827 -7.287 -4.130 1.00 95.44 80 GLU A CA 1
ATOM 595 C C . GLU A 1 80 ? -2.240 -7.284 -2.719 1.00 95.44 80 GLU A C 1
ATOM 597 O O . GLU A 1 80 ? -1.185 -7.883 -2.458 1.00 95.44 80 GLU A O 1
ATOM 602 N N . ARG A 1 81 ? -2.900 -6.557 -1.824 1.00 90.75 81 ARG A N 1
ATOM 603 C CA . ARG A 1 81 ? -2.601 -6.531 -0.397 1.00 90.75 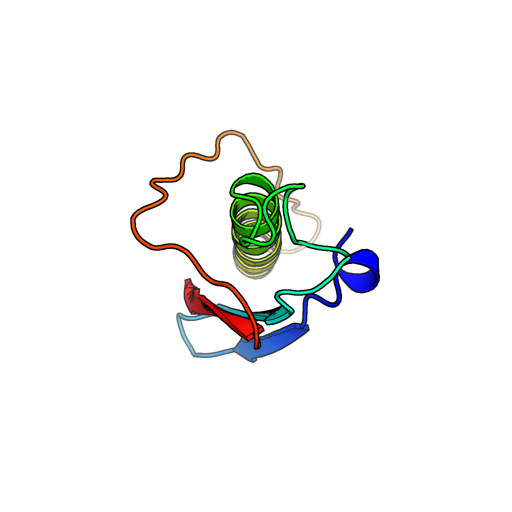81 ARG A CA 1
ATOM 604 C C . ARG A 1 81 ? -3.918 -6.582 0.365 1.00 90.75 81 ARG A C 1
ATOM 606 O O . ARG A 1 81 ? -4.801 -5.775 0.091 1.00 90.75 81 ARG A O 1
ATOM 613 N N . GLY A 1 82 ? -3.995 -7.509 1.311 1.00 84.25 82 GLY A N 1
ATOM 614 C CA . GLY A 1 82 ? -5.014 -7.557 2.352 1.00 84.25 82 GLY A CA 1
ATOM 615 C C . GLY A 1 82 ? -4.371 -7.323 3.714 1.00 84.25 82 GLY A C 1
ATOM 616 O O . GLY A 1 82 ? -3.194 -7.661 3.901 1.00 84.25 82 GLY A O 1
ATOM 617 N N . LEU A 1 83 ? -5.136 -6.720 4.619 1.00 81.25 83 LEU A N 1
ATOM 618 C CA . LEU A 1 83 ? -4.881 -6.679 6.058 1.00 81.25 83 LEU A CA 1
ATOM 619 C C . LEU A 1 83 ? -6.030 -7.372 6.779 1.00 81.25 83 LEU A C 1
ATOM 621 O O . LEU A 1 83 ? -7.168 -7.227 6.272 1.00 81.25 83 LEU A O 1
#

Solvent-accessible surface area (backbone atoms only — not comparable to full-atom values): 5216 Å² total; per-residue (Å²): 108,52,79,80,52,54,50,41,81,77,50,77,57,99,85,37,46,29,34,34,30,52,34,42,90,83,29,35,38,100,87,57,33,50,26,68,66,50,54,48,53,52,51,51,54,51,50,51,51,54,53,42,72,74,53,64,91,91,63,81,73,77,91,86,80,88,87,85,83,91,86,75,89,48,65,58,64,64,51,74,50,72,84

Organism: NCBI:txid59203

Sequence (83 aa):
MVGLLDIRFEHIGDDTLEATMPVDHRTKQPFGLLHGGASVVLAESIGSVAGYLCTQGEQKVVGLEVNANHVRSARQGRVERGL

Secondary structure (DSSP, 8-state):
-TTTTT-EEEEE-SS-EEEEEE-STTTB-TTSSBPHHHHHHHHHHHHHHHHHHT--TT-------------S---SSEEEEE-

Mean predicted aligned error: 2.26 Å

Radius of gyration: 13.51 Å; Cα contacts (8 Å, |Δi|>4): 112; chains: 1; bounding box: 32×24×32 Å

pLDDT: mean 97.5, std 2.77, range [81.25, 98.81]

InterPro domains:
  IPR003736 Phenylacetic acid degradation-related domain [TIGR00369] (1-79)
  IPR006683 Thioesterase domain [PF03061] (31-79)
  IPR029069 HotDog domain superfamily [SSF54637] (2-79)

Nearest PDB structures (foldseek):
  1vh5-assembly1_A  TM=1.006E+00  e=4.528E-11  Escherichia coli
  1vi8-assembly1_B  TM=1.006E+00  e=5.182E-11  Escherichia coli
  1sbk-assembly1_A  TM=9.989E-01  e=6.344E-11  Escherichia coli
  3lz7-assembly1_A  TM=9.846E-01  e=1.397E-08  Haemophilus influenzae
  4k4c-assembly1_D  TM=9.930E-01  e=4.398E-08  Escherichia coli K-12